Protein AF-A0A8T5TLQ7-F1 (afdb_monomer_lite)

Foldseek 3Di:
DFPQPPPDPPPDPDDPVRCVVCQAPDCDWDWDADPQQTRDTYPNVCVVQVHDPVVNVPDDRNSVCVSPDPVPPDD

Radius of gyration: 12.76 Å; chains: 1; bounding box: 35×24×29 Å

pLDDT: mean 78.86, std 15.99, range [32.66, 93.69]

Sequence (75 aa):
MSKVGIEGEITTKFNDEQFLYFATNSSLGIALVQRGHLIYFNEKFAEIFGYTEDEIYKWKKREFYKIVHPKDLKK

Secondary structure (DSSP, 8-state):
-------S----SS-HHHHHHHHHH-SS--EEEETTEEEEE-HHHHHHHT--HHHHHT--TTGGGGGS-TTT---

Structure (mmCIF, N/CA/C/O backbone):
data_AF-A0A8T5TLQ7-F1
#
_entry.id   AF-A0A8T5TLQ7-F1
#
loop_
_atom_site.group_PDB
_atom_site.id
_atom_site.type_symbol
_atom_site.label_atom_id
_atom_site.label_alt_id
_atom_site.label_comp_id
_atom_site.label_asym_id
_atom_site.label_entity_id
_atom_site.label_seq_id
_atom_site.pdbx_PDB_ins_code
_atom_site.Cartn_x
_atom_site.Cartn_y
_atom_site.Cartn_z
_atom_site.occupancy
_atom_site.B_iso_or_equiv
_atom_site.auth_seq_id
_atom_site.auth_comp_id
_atom_site.auth_asym_id
_atom_site.auth_atom_id
_atom_site.pdbx_PDB_model_num
ATOM 1 N N . MET A 1 1 ? 14.507 -6.017 2.450 1.00 32.66 1 MET A N 1
ATOM 2 C CA . MET A 1 1 ? 14.432 -6.540 1.067 1.00 32.66 1 MET A CA 1
ATOM 3 C C . MET A 1 1 ? 12.967 -6.760 0.749 1.00 32.66 1 MET A C 1
ATOM 5 O O . MET A 1 1 ? 12.426 -7.793 1.126 1.00 32.66 1 MET A O 1
ATOM 9 N N . SER A 1 2 ? 12.307 -5.769 0.150 1.00 34.19 2 SER A N 1
ATOM 10 C CA . SER A 1 2 ? 10.903 -5.889 -0.248 1.00 34.19 2 SER A CA 1
ATOM 11 C C . SER A 1 2 ? 10.829 -6.905 -1.379 1.00 34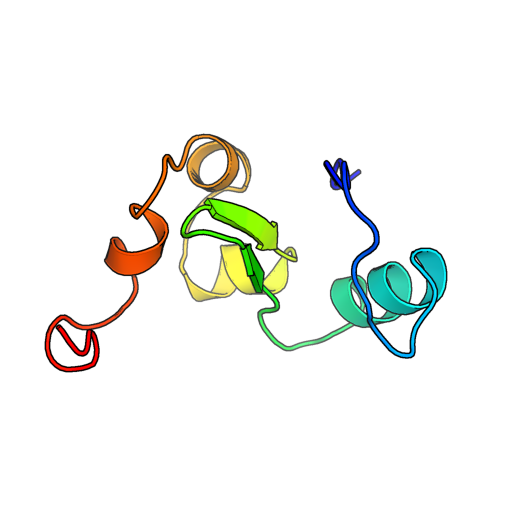.19 2 SER A C 1
ATOM 13 O O . SER A 1 2 ? 11.350 -6.693 -2.472 1.00 34.19 2 SER A O 1
ATOM 15 N N . LYS A 1 3 ? 10.300 -8.082 -1.056 1.00 40.31 3 LYS A N 1
ATOM 16 C CA . LYS A 1 3 ? 10.255 -9.240 -1.941 1.00 40.31 3 LYS A CA 1
ATOM 17 C C . LYS A 1 3 ? 9.170 -8.963 -2.974 1.00 40.31 3 LYS A C 1
ATOM 19 O O . LYS A 1 3 ? 7.992 -9.181 -2.710 1.00 40.31 3 LYS A O 1
ATOM 24 N N . VAL A 1 4 ? 9.556 -8.399 -4.115 1.00 48.03 4 VAL A N 1
ATOM 25 C CA . VAL A 1 4 ? 8.611 -8.106 -5.191 1.00 48.03 4 VAL A CA 1
ATOM 26 C C . VAL A 1 4 ? 8.165 -9.442 -5.788 1.00 48.03 4 VAL A C 1
ATOM 28 O O . VAL A 1 4 ? 8.922 -10.115 -6.482 1.00 48.03 4 VAL A O 1
ATOM 31 N N . GLY A 1 5 ? 6.945 -9.868 -5.459 1.00 42.81 5 GLY A N 1
ATOM 32 C CA . GLY A 1 5 ? 6.272 -10.997 -6.098 1.00 42.81 5 GLY A CA 1
ATOM 33 C C . GLY A 1 5 ? 5.716 -10.573 -7.453 1.00 42.81 5 GLY A C 1
ATOM 34 O O . GLY A 1 5 ? 4.504 -10.506 -7.628 1.00 42.81 5 GLY A O 1
ATOM 35 N N . ILE A 1 6 ? 6.594 -10.209 -8.386 1.00 55.28 6 ILE A N 1
ATOM 36 C CA . ILE A 1 6 ? 6.225 -9.834 -9.756 1.00 55.28 6 ILE A CA 1
ATOM 37 C C . ILE A 1 6 ? 6.172 -11.088 -10.627 1.00 55.28 6 ILE A C 1
ATOM 39 O O . ILE A 1 6 ? 7.065 -11.362 -11.416 1.00 55.28 6 ILE A O 1
ATOM 43 N N . GLU A 1 7 ? 5.107 -11.876 -10.485 1.00 42.47 7 GLU A N 1
ATOM 44 C CA . GLU A 1 7 ? 4.776 -12.965 -11.424 1.00 42.47 7 GLU A CA 1
ATOM 45 C C . GLU A 1 7 ? 3.950 -12.452 -12.620 1.00 42.47 7 GLU A C 1
ATOM 47 O O . GLU A 1 7 ? 2.947 -13.037 -13.031 1.00 42.47 7 GLU A O 1
ATOM 52 N N . GLY A 1 8 ? 4.350 -11.315 -13.183 1.00 51.62 8 GLY A N 1
ATOM 53 C CA . GLY A 1 8 ? 3.738 -10.753 -14.380 1.00 51.62 8 GLY A CA 1
ATOM 54 C C . GLY A 1 8 ? 4.441 -9.471 -14.795 1.00 51.62 8 GLY A C 1
ATOM 55 O O . GLY A 1 8 ? 4.778 -8.661 -13.936 1.00 51.62 8 GLY A O 1
ATOM 56 N N . GLU A 1 9 ? 4.653 -9.294 -16.101 1.00 44.81 9 GLU A N 1
ATOM 57 C CA . GLU A 1 9 ? 5.169 -8.051 -16.679 1.00 44.81 9 GLU A CA 1
ATOM 58 C C . GLU A 1 9 ? 4.313 -6.878 -16.193 1.00 44.81 9 GLU A C 1
ATOM 60 O O . GLU A 1 9 ? 3.183 -6.671 -16.649 1.00 44.81 9 GLU A O 1
ATOM 65 N N . ILE A 1 10 ? 4.831 -6.094 -15.249 1.00 54.59 10 ILE A N 1
ATOM 66 C CA . ILE A 1 10 ? 4.234 -4.799 -14.969 1.00 54.59 10 ILE A CA 1
ATOM 67 C C . ILE A 1 10 ? 4.612 -3.928 -16.162 1.00 54.59 10 ILE A C 1
ATOM 69 O O . ILE A 1 10 ? 5.768 -3.547 -16.320 1.00 54.59 10 ILE A O 1
ATOM 73 N N . THR A 1 11 ? 3.645 -3.611 -17.023 1.00 48.97 11 THR A N 1
ATOM 74 C CA . THR A 1 11 ? 3.851 -2.682 -18.140 1.00 48.97 11 THR A CA 1
ATOM 75 C C . THR A 1 11 ? 4.000 -1.257 -17.598 1.00 48.97 11 THR A C 1
ATOM 77 O O . THR A 1 11 ? 3.095 -0.431 -17.697 1.00 48.97 11 THR A O 1
ATOM 80 N N . THR A 1 12 ? 5.130 -0.960 -16.960 1.00 57.34 12 THR A N 1
ATOM 81 C CA . THR A 1 12 ? 5.542 0.411 -16.655 1.00 57.34 12 THR A CA 1
ATOM 82 C C . THR A 1 12 ? 6.581 0.856 -17.677 1.00 57.34 12 THR A C 1
ATOM 84 O O . THR A 1 12 ? 7.226 0.039 -18.326 1.00 57.34 12 THR A O 1
ATOM 87 N N . LYS A 1 13 ? 6.757 2.170 -17.845 1.00 61.38 13 LYS A N 1
ATOM 88 C CA . LYS A 1 13 ? 7.864 2.697 -18.661 1.00 61.38 13 LYS A CA 1
ATOM 89 C C . LYS A 1 13 ? 9.238 2.483 -18.009 1.00 61.38 13 LYS A C 1
ATOM 91 O O . LYS A 1 13 ? 10.247 2.716 -18.664 1.00 61.38 13 LYS A O 1
ATOM 96 N N . PHE A 1 14 ? 9.266 2.103 -16.735 1.00 63.91 14 PHE A N 1
ATOM 97 C CA . PHE A 1 14 ? 10.473 1.815 -15.977 1.00 63.91 14 PHE A CA 1
ATOM 98 C C . PHE A 1 14 ? 10.752 0.315 -16.018 1.00 63.91 14 PHE A C 1
ATOM 100 O O . PHE A 1 14 ? 9.827 -0.497 -15.972 1.00 63.91 14 PHE A O 1
ATOM 107 N N . ASN A 1 15 ? 12.028 -0.051 -16.073 1.00 77.25 15 ASN A N 1
ATOM 108 C CA . ASN A 1 15 ? 12.413 -1.414 -15.726 1.00 77.25 15 ASN A CA 1
ATOM 109 C C . ASN A 1 15 ? 12.278 -1.628 -14.202 1.00 77.25 15 ASN A C 1
ATOM 111 O O . ASN A 1 15 ? 12.153 -0.662 -13.438 1.00 77.25 15 ASN A O 1
ATOM 115 N N . ASP A 1 16 ? 12.294 -2.885 -13.761 1.00 77.56 16 ASP A N 1
ATOM 116 C CA . ASP A 1 16 ? 12.046 -3.243 -12.357 1.00 77.56 16 ASP A CA 1
ATOM 117 C C . ASP A 1 16 ? 13.012 -2.544 -11.384 1.00 77.56 16 ASP A C 1
ATOM 119 O O . ASP A 1 16 ? 12.598 -2.075 -10.323 1.00 77.56 16 ASP A O 1
ATOM 123 N N . GLU A 1 17 ? 14.286 -2.398 -11.762 1.00 80.62 17 GLU A N 1
ATOM 124 C CA . GLU A 1 17 ? 15.301 -1.726 -10.941 1.00 80.62 17 GLU A CA 1
ATOM 125 C C . GLU A 1 17 ? 15.053 -0.219 -10.813 1.00 80.62 17 GLU A C 1
ATOM 127 O O . GLU A 1 17 ? 15.118 0.333 -9.714 1.00 80.62 17 GLU A O 1
ATOM 132 N N . GLN A 1 18 ? 14.732 0.460 -11.918 1.00 83.19 18 GLN A N 1
ATOM 133 C CA . GLN A 1 18 ? 14.409 1.887 -11.923 1.00 83.19 18 GLN A CA 1
ATOM 134 C C . GLN A 1 18 ? 13.153 2.171 -11.106 1.00 83.19 18 GLN A C 1
ATOM 136 O O . GLN A 1 18 ? 13.112 3.146 -10.350 1.00 83.19 18 GLN A O 1
ATOM 141 N N . PHE A 1 19 ? 12.141 1.311 -11.236 1.00 83.81 19 PHE A N 1
ATOM 142 C CA . PHE A 1 19 ? 10.938 1.403 -10.427 1.00 83.81 19 PHE A CA 1
ATOM 143 C C . PHE A 1 19 ? 11.266 1.234 -8.943 1.00 83.81 19 PHE A C 1
ATOM 145 O O . PHE A 1 19 ? 10.875 2.083 -8.143 1.00 83.81 19 PHE A O 1
ATOM 152 N N . LEU A 1 20 ? 12.013 0.189 -8.571 1.00 83.50 20 LEU A N 1
ATOM 153 C CA . LEU A 1 20 ? 12.352 -0.081 -7.176 1.00 83.50 20 LEU A CA 1
ATOM 154 C C . LEU A 1 20 ? 13.176 1.057 -6.568 1.00 83.50 20 LEU A C 1
ATOM 156 O O . LEU A 1 20 ? 12.893 1.489 -5.448 1.00 83.50 20 LEU A O 1
ATOM 160 N N . TYR A 1 21 ? 14.146 1.588 -7.317 1.00 87.19 21 TYR A N 1
ATOM 161 C CA . TYR A 1 21 ? 14.949 2.730 -6.893 1.00 87.19 21 TYR A CA 1
ATOM 162 C C . TYR A 1 21 ? 14.071 3.954 -6.619 1.00 87.19 21 TYR A C 1
ATOM 164 O O . TYR A 1 21 ? 14.164 4.552 -5.547 1.00 87.19 21 TYR A O 1
ATOM 172 N N . PHE A 1 22 ? 13.184 4.309 -7.552 1.00 86.69 22 PHE A N 1
ATOM 173 C CA . PHE A 1 22 ? 12.289 5.450 -7.382 1.00 86.69 22 PHE A CA 1
ATOM 174 C C . PHE A 1 22 ? 11.306 5.234 -6.230 1.00 86.69 22 PHE A C 1
ATOM 176 O O . PHE A 1 22 ? 11.116 6.120 -5.403 1.00 86.69 22 PHE A O 1
ATOM 183 N N . ALA A 1 23 ? 10.695 4.053 -6.156 1.00 87.75 23 ALA A N 1
ATOM 184 C CA . ALA A 1 23 ? 9.678 3.757 -5.164 1.00 87.75 23 ALA A CA 1
ATOM 185 C C . ALA A 1 23 ? 10.245 3.725 -3.740 1.00 87.75 23 ALA A C 1
ATOM 187 O O . ALA A 1 23 ? 9.582 4.189 -2.814 1.00 87.75 23 ALA A O 1
ATOM 188 N N . THR A 1 24 ? 11.472 3.227 -3.571 1.00 84.69 24 THR A N 1
ATOM 189 C CA . THR A 1 24 ? 12.168 3.200 -2.275 1.00 84.69 24 THR A CA 1
ATOM 190 C C . THR A 1 24 ? 12.609 4.594 -1.835 1.00 84.69 24 THR A C 1
ATOM 192 O O . THR A 1 24 ? 12.478 4.934 -0.666 1.00 84.69 24 THR A O 1
ATOM 195 N N . 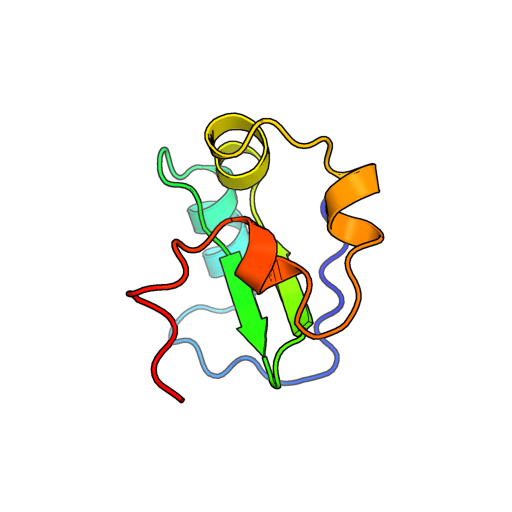ASN A 1 25 ? 13.094 5.426 -2.763 1.00 87.75 25 ASN A N 1
ATOM 196 C CA . ASN A 1 25 ? 13.585 6.773 -2.445 1.00 87.75 25 ASN A CA 1
ATOM 197 C C . ASN A 1 25 ? 12.491 7.856 -2.460 1.00 87.75 25 ASN A C 1
ATOM 199 O O . ASN A 1 25 ? 12.778 9.030 -2.225 1.00 87.75 25 ASN A O 1
ATOM 203 N N . SER A 1 26 ? 11.244 7.502 -2.770 1.00 89.62 26 SER A N 1
ATOM 204 C CA . SER A 1 26 ? 10.141 8.459 -2.804 1.00 89.62 26 SER A CA 1
ATOM 205 C C . SER A 1 26 ? 9.678 8.825 -1.397 1.00 89.62 26 SER A C 1
ATOM 207 O O . SER A 1 26 ? 9.472 7.953 -0.559 1.00 89.62 26 SER A O 1
ATOM 209 N N . SER A 1 27 ? 9.398 10.109 -1.166 1.00 90.00 27 SER A N 1
ATOM 210 C CA . SER A 1 27 ? 8.696 10.570 0.042 1.00 90.00 27 SER A CA 1
ATOM 211 C C . SER A 1 27 ? 7.191 10.274 0.017 1.00 90.00 27 SER A C 1
ATOM 213 O O . SER A 1 27 ? 6.497 10.554 0.991 1.00 90.00 27 SER A O 1
ATOM 215 N N . LEU A 1 28 ? 6.664 9.757 -1.097 1.00 92.25 28 LEU A N 1
ATOM 216 C CA . LEU A 1 28 ? 5.256 9.399 -1.246 1.00 92.25 28 LEU A CA 1
ATOM 217 C C . LEU A 1 28 ? 5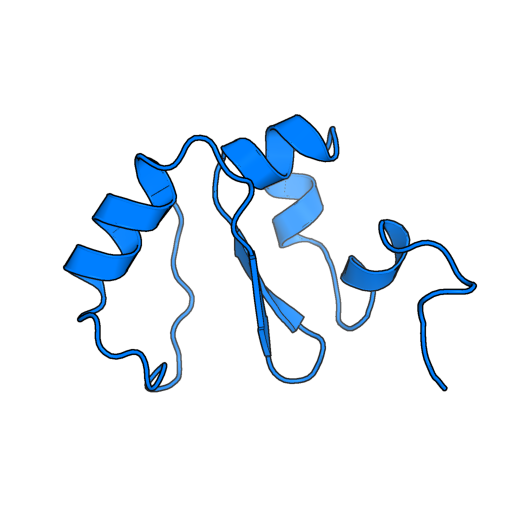.029 7.929 -0.893 1.00 92.25 28 LEU A C 1
ATOM 219 O O . LEU A 1 28 ? 5.858 7.071 -1.193 1.00 92.25 28 LEU A O 1
ATOM 223 N N . GLY A 1 29 ? 3.860 7.629 -0.328 1.00 90.94 29 GLY A N 1
ATOM 224 C CA . GLY A 1 29 ? 3.378 6.256 -0.214 1.00 90.94 29 GLY A CA 1
ATOM 225 C C . GLY A 1 29 ? 3.011 5.709 -1.589 1.00 90.94 29 GLY A C 1
ATOM 226 O O . GLY A 1 29 ? 2.114 6.232 -2.250 1.00 90.94 29 GLY A O 1
ATOM 227 N N . ILE A 1 30 ? 3.704 4.662 -2.023 1.00 90.56 30 ILE A N 1
ATOM 228 C CA . ILE A 1 30 ? 3.495 4.012 -3.317 1.00 90.56 30 ILE A CA 1
ATOM 229 C C . ILE A 1 30 ? 2.995 2.600 -3.058 1.00 90.56 30 ILE A C 1
ATOM 231 O O . ILE A 1 30 ? 3.599 1.858 -2.292 1.00 90.56 30 ILE A O 1
ATOM 235 N N . ALA A 1 31 ? 1.912 2.232 -3.735 1.00 89.25 31 ALA A N 1
ATOM 236 C CA . ALA A 1 31 ? 1.326 0.903 -3.710 1.00 89.25 31 ALA A CA 1
ATOM 237 C C . ALA A 1 31 ? 0.906 0.491 -5.123 1.00 89.25 31 ALA A C 1
ATOM 239 O O . ALA A 1 31 ? 0.393 1.307 -5.890 1.00 89.25 31 ALA A O 1
ATOM 240 N N . LEU A 1 32 ? 1.093 -0.783 -5.456 1.00 86.12 32 LEU A N 1
ATOM 241 C CA . LEU A 1 32 ? 0.581 -1.383 -6.681 1.00 86.12 32 LEU A CA 1
ATOM 242 C C . LEU A 1 32 ? -0.501 -2.388 -6.320 1.00 86.12 32 LEU A C 1
ATOM 244 O O . LEU A 1 32 ? -0.273 -3.324 -5.555 1.00 86.12 32 LEU A O 1
ATOM 248 N N . VAL A 1 33 ? -1.681 -2.202 -6.903 1.00 85.75 33 VAL A N 1
ATOM 249 C CA . VAL A 1 33 ? -2.824 -3.091 -6.706 1.00 85.75 33 VAL A CA 1
ATOM 250 C C . VAL A 1 33 ? -3.204 -3.700 -8.046 1.00 85.75 33 VAL A C 1
ATOM 252 O O . VAL A 1 33 ? -3.532 -2.986 -8.990 1.00 85.75 33 VAL A O 1
ATOM 255 N N . GLN A 1 34 ? -3.213 -5.027 -8.127 1.00 82.19 34 GLN A N 1
ATOM 256 C CA . GLN A 1 34 ? -3.584 -5.765 -9.327 1.00 82.19 34 GLN A CA 1
ATOM 257 C C . GLN A 1 34 ? -4.662 -6.792 -8.995 1.00 82.19 34 GLN A C 1
ATOM 259 O O . GLN A 1 34 ? -4.545 -7.559 -8.043 1.00 82.19 34 GLN A O 1
ATOM 264 N N . ARG A 1 35 ? -5.761 -6.798 -9.762 1.00 83.56 35 ARG A N 1
ATOM 265 C CA . ARG A 1 35 ? -6.911 -7.710 -9.556 1.00 83.56 35 ARG A CA 1
ATOM 266 C C . ARG A 1 35 ? -7.447 -7.720 -8.106 1.00 83.56 35 ARG A C 1
ATOM 268 O O . ARG A 1 35 ? -8.014 -8.715 -7.652 1.00 83.56 35 ARG A O 1
ATOM 275 N N . GLY A 1 36 ? -7.301 -6.604 -7.388 1.00 81.75 36 GLY A N 1
ATOM 276 C CA . GLY A 1 36 ? -7.723 -6.444 -5.991 1.00 81.75 36 GLY A CA 1
ATOM 277 C C . GLY A 1 36 ? -6.747 -6.999 -4.946 1.00 81.75 36 GLY A C 1
ATOM 278 O O . GLY A 1 36 ? -7.119 -7.069 -3.775 1.00 81.75 36 GLY A O 1
ATOM 279 N N . HIS A 1 37 ? -5.541 -7.396 -5.357 1.00 83.31 37 HIS A N 1
ATOM 280 C CA . HIS A 1 37 ? -4.426 -7.754 -4.485 1.00 83.31 37 HIS A CA 1
ATOM 281 C C . HIS A 1 37 ? -3.400 -6.630 -4.471 1.00 83.31 37 HIS A C 1
ATOM 283 O O . HIS A 1 37 ? -3.035 -6.118 -5.528 1.00 83.31 37 HIS A O 1
ATOM 289 N N . LEU A 1 38 ? -2.938 -6.260 -3.282 1.00 86.81 38 LEU A N 1
ATOM 290 C CA . LEU A 1 38 ? -1.784 -5.389 -3.125 1.00 86.81 38 LEU A CA 1
ATOM 291 C C . LEU A 1 38 ? -0.529 -6.222 -3.427 1.00 86.81 38 LEU A C 1
ATOM 293 O O . LEU A 1 38 ? -0.211 -7.137 -2.676 1.00 86.81 38 LEU A O 1
ATOM 297 N N . ILE A 1 39 ? 0.121 -5.952 -4.558 1.00 85.06 39 ILE A N 1
ATOM 298 C CA . ILE A 1 39 ? 1.290 -6.712 -5.038 1.00 85.06 39 ILE A CA 1
ATOM 299 C C . ILE A 1 39 ? 2.617 -6.069 -4.620 1.00 85.06 39 ILE A C 1
ATOM 301 O O . ILE A 1 39 ? 3.644 -6.737 -4.571 1.00 85.06 39 ILE A O 1
ATOM 305 N N . TYR A 1 40 ? 2.598 -4.770 -4.318 1.00 86.19 40 TYR A N 1
ATOM 306 C CA . TYR A 1 40 ? 3.759 -4.019 -3.855 1.00 86.19 40 TYR A CA 1
ATOM 307 C C . TYR A 1 40 ? 3.308 -2.817 -3.034 1.00 86.19 40 TYR A C 1
ATOM 309 O O . TYR A 1 40 ? 2.273 -2.215 -3.323 1.00 86.19 40 TYR A O 1
ATOM 317 N N . PHE A 1 41 ? 4.126 -2.438 -2.062 1.00 90.31 41 PHE A N 1
ATOM 318 C CA . PHE A 1 41 ? 4.057 -1.167 -1.360 1.00 90.31 41 PHE A CA 1
ATOM 319 C C . PHE A 1 41 ? 5.471 -0.768 -0.913 1.00 90.31 41 PHE A C 1
ATOM 321 O O . PHE A 1 41 ? 6.325 -1.637 -0.731 1.00 90.31 41 PHE A O 1
ATOM 328 N N . ASN A 1 42 ? 5.738 0.529 -0.768 1.00 91.50 42 ASN A N 1
ATOM 329 C CA . ASN A 1 42 ? 6.999 1.015 -0.202 1.00 91.50 42 ASN A CA 1
ATOM 330 C C . ASN A 1 42 ? 6.894 1.256 1.314 1.00 91.50 42 ASN A C 1
ATOM 332 O O . ASN A 1 42 ? 5.806 1.248 1.889 1.00 91.50 42 ASN A O 1
ATOM 336 N N . GLU A 1 43 ? 8.031 1.518 1.960 1.00 91.12 43 GLU A N 1
ATOM 337 C CA . GLU A 1 43 ? 8.090 1.806 3.401 1.00 91.12 43 GLU A CA 1
ATOM 338 C C . GLU A 1 43 ? 7.220 3.015 3.777 1.00 91.12 43 GLU A C 1
ATOM 340 O O . GLU A 1 43 ? 6.441 2.953 4.727 1.00 91.12 43 GLU A O 1
ATOM 345 N N . LYS A 1 44 ? 7.240 4.082 2.962 1.00 93.69 44 LYS A N 1
ATOM 346 C CA . LYS A 1 44 ? 6.406 5.268 3.207 1.00 93.69 44 LYS A CA 1
ATOM 347 C C . LYS A 1 44 ? 4.916 4.976 3.201 1.00 93.69 44 LYS A C 1
ATOM 349 O O . LYS A 1 44 ? 4.182 5.597 3.960 1.00 93.69 44 LYS A O 1
ATOM 354 N N . PHE A 1 45 ? 4.450 4.030 2.392 1.00 92.69 45 PHE A N 1
ATOM 355 C CA . PHE A 1 45 ? 3.061 3.595 2.436 1.00 92.69 45 PHE A CA 1
ATOM 356 C C . PHE A 1 45 ? 2.721 2.983 3.802 1.00 92.69 45 PHE A C 1
ATOM 358 O O . PHE A 1 45 ? 1.728 3.372 4.413 1.00 92.69 45 PHE A O 1
ATOM 365 N N . ALA A 1 46 ? 3.562 2.077 4.306 1.00 91.62 46 ALA A N 1
ATOM 366 C CA . ALA A 1 46 ? 3.363 1.450 5.610 1.00 91.62 46 ALA A CA 1
ATOM 367 C C . ALA A 1 46 ? 3.347 2.490 6.747 1.00 91.62 46 ALA A C 1
ATOM 369 O O . ALA A 1 46 ? 2.433 2.485 7.573 1.00 91.62 46 ALA A O 1
ATOM 370 N N . GLU A 1 47 ? 4.281 3.449 6.717 1.00 91.44 47 GLU A N 1
ATOM 371 C CA . GLU A 1 47 ? 4.340 4.565 7.671 1.00 91.44 47 GLU A CA 1
ATOM 372 C C . GLU A 1 47 ? 3.080 5.444 7.639 1.00 91.44 47 GLU A C 1
ATOM 374 O O . GLU A 1 47 ? 2.509 5.739 8.688 1.00 91.44 47 GLU A O 1
ATOM 379 N N . ILE A 1 48 ? 2.628 5.856 6.447 1.00 91.88 48 ILE A N 1
ATOM 380 C CA . ILE A 1 48 ? 1.474 6.755 6.277 1.00 91.88 48 ILE A CA 1
ATOM 381 C C . ILE A 1 48 ? 0.196 6.125 6.832 1.00 91.88 48 ILE A C 1
ATOM 383 O O . ILE A 1 48 ? -0.600 6.805 7.478 1.00 91.88 48 ILE A O 1
ATOM 387 N N . PHE A 1 49 ? -0.015 4.836 6.560 1.00 89.75 49 PHE A N 1
ATOM 388 C CA . PHE A 1 49 ? -1.220 4.131 6.994 1.00 89.75 49 PHE A CA 1
ATOM 389 C C . PHE A 1 49 ? -1.097 3.517 8.395 1.00 89.75 49 PHE A C 1
ATOM 391 O O . PHE A 1 49 ? -2.101 3.050 8.928 1.00 89.75 49 PHE A O 1
ATOM 398 N N . GLY A 1 50 ? 0.093 3.546 9.002 1.00 90.44 50 GLY A N 1
ATOM 399 C CA . GLY A 1 50 ? 0.332 3.071 10.365 1.00 90.44 50 GLY A CA 1
ATOM 400 C C . GLY A 1 50 ? 0.272 1.551 10.520 1.00 90.44 50 GLY A C 1
ATOM 401 O O . GLY A 1 50 ? -0.055 1.070 11.601 1.00 90.44 50 GLY A O 1
ATOM 402 N N . TYR A 1 51 ? 0.567 0.801 9.456 1.00 90.56 51 TYR A N 1
ATOM 403 C CA . TYR A 1 51 ? 0.630 -0.662 9.490 1.00 90.56 51 TYR A CA 1
ATOM 404 C C . TYR A 1 51 ? 2.074 -1.136 9.387 1.00 90.56 51 TYR A C 1
ATOM 406 O O . TYR A 1 51 ? 2.898 -0.521 8.715 1.00 90.56 51 TYR A O 1
ATOM 414 N N . THR A 1 52 ? 2.374 -2.271 10.008 1.00 90.25 52 THR A N 1
ATOM 415 C CA . THR A 1 52 ? 3.657 -2.947 9.801 1.00 90.25 52 THR A CA 1
ATOM 416 C C . THR A 1 52 ? 3.675 -3.661 8.451 1.00 90.25 52 THR A C 1
ATOM 418 O O . THR A 1 52 ? 2.639 -4.110 7.958 1.00 90.25 52 THR A O 1
ATOM 421 N N . GLU A 1 53 ? 4.857 -3.822 7.849 1.00 88.38 53 GLU A N 1
ATOM 422 C CA . GLU A 1 53 ? 4.975 -4.544 6.576 1.00 88.38 53 GLU A CA 1
ATOM 423 C C . GLU A 1 53 ? 4.373 -5.957 6.657 1.00 88.38 53 GLU A C 1
ATOM 425 O O . GLU A 1 53 ? 3.678 -6.381 5.738 1.00 88.38 53 GLU A O 1
ATOM 430 N N . ASP A 1 54 ? 4.585 -6.668 7.769 1.00 88.38 54 ASP A N 1
ATOM 431 C CA . ASP A 1 54 ? 4.071 -8.026 7.992 1.00 88.38 54 ASP A CA 1
ATOM 432 C C . ASP A 1 54 ? 2.533 -8.084 8.006 1.00 88.38 54 ASP A C 1
ATOM 434 O O . ASP A 1 54 ? 1.937 -9.003 7.440 1.00 88.38 54 ASP A O 1
ATOM 438 N N . GLU A 1 55 ? 1.872 -7.078 8.587 1.00 89.06 55 GLU A N 1
ATOM 439 C CA . GLU A 1 55 ? 0.413 -6.959 8.534 1.00 89.06 55 GLU A CA 1
ATOM 440 C C . GLU A 1 55 ? -0.072 -6.733 7.106 1.00 89.06 55 GLU A C 1
ATOM 442 O O . GLU A 1 55 ? -1.033 -7.375 6.680 1.00 89.06 55 GLU A O 1
ATOM 447 N N . ILE A 1 56 ? 0.612 -5.865 6.356 1.00 88.75 56 ILE A N 1
ATOM 448 C CA . ILE A 1 56 ? 0.260 -5.549 4.971 1.00 88.75 56 ILE A CA 1
ATOM 449 C C . ILE A 1 56 ? 0.485 -6.766 4.061 1.00 88.75 56 ILE A C 1
ATOM 451 O O . ILE A 1 56 ? -0.369 -7.071 3.231 1.00 88.75 56 ILE A O 1
ATOM 455 N N . TYR A 1 57 ? 1.568 -7.530 4.240 1.00 85.44 57 TYR A N 1
ATOM 456 C CA . TYR A 1 57 ? 1.810 -8.772 3.489 1.00 85.44 57 TYR A CA 1
ATOM 457 C C . TYR A 1 57 ? 0.744 -9.845 3.748 1.00 85.44 57 TYR A C 1
ATOM 459 O O . TYR A 1 57 ? 0.509 -10.704 2.897 1.00 85.44 57 TYR A O 1
ATOM 467 N N . LYS 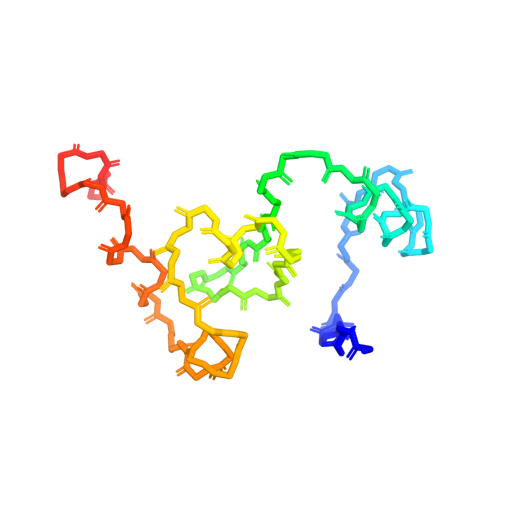A 1 58 ? 0.076 -9.803 4.905 1.00 88.19 58 LYS A N 1
ATOM 468 C CA . LYS A 1 58 ? -1.035 -10.706 5.242 1.00 88.19 58 LYS A CA 1
ATOM 469 C C . LYS A 1 58 ? -2.374 -10.261 4.654 1.00 88.19 58 LYS A C 1
ATOM 471 O O . LYS A 1 58 ? -3.339 -11.025 4.741 1.00 88.19 58 LYS A O 1
ATOM 476 N N . TRP A 1 59 ? -2.454 -9.072 4.052 1.00 87.81 59 TRP A N 1
ATOM 477 C CA . TRP A 1 59 ? -3.685 -8.588 3.437 1.00 87.81 59 TRP A CA 1
ATOM 478 C C . TRP A 1 59 ? -4.103 -9.476 2.267 1.00 87.81 59 TRP A C 1
ATOM 480 O O . TRP A 1 59 ? -3.411 -9.646 1.264 1.00 87.81 59 TRP A O 1
ATOM 490 N N . LYS A 1 60 ? -5.309 -10.017 2.378 1.00 85.00 60 LYS A N 1
ATOM 491 C CA . LYS A 1 60 ? -5.991 -10.753 1.324 1.00 85.00 60 LYS A CA 1
ATOM 492 C C . LYS A 1 60 ? -6.601 -9.790 0.313 1.00 85.00 60 LYS A C 1
ATOM 494 O O . LYS A 1 60 ? -6.642 -8.567 0.471 1.00 85.00 60 LYS A O 1
ATOM 499 N N . LYS A 1 61 ? -7.148 -10.383 -0.747 1.00 81.94 61 LYS A N 1
ATOM 500 C CA . LYS A 1 61 ? -7.925 -9.670 -1.759 1.00 81.94 61 LYS A CA 1
ATOM 501 C C . LYS A 1 61 ? -8.946 -8.747 -1.091 1.00 81.94 61 LYS A C 1
ATOM 503 O O . LYS A 1 61 ? -9.694 -9.191 -0.224 1.00 81.94 61 LYS A O 1
ATOM 508 N N . ARG A 1 62 ? -9.025 -7.499 -1.552 1.00 78.56 62 ARG A N 1
ATOM 509 C CA . ARG A 1 62 ? -9.934 -6.456 -1.042 1.00 78.56 62 ARG A CA 1
ATOM 510 C C . ARG A 1 62 ? -9.638 -5.923 0.367 1.00 78.56 62 ARG A C 1
ATOM 512 O O . ARG A 1 62 ? -10.278 -4.949 0.748 1.00 78.56 62 ARG A O 1
ATOM 519 N N . GLU A 1 63 ? -8.678 -6.463 1.119 1.00 83.19 63 GLU A N 1
ATOM 520 C CA . GLU A 1 63 ? -8.332 -5.890 2.432 1.00 83.19 63 GLU A CA 1
ATOM 521 C C . GLU A 1 63 ? -7.657 -4.523 2.315 1.00 83.19 63 GLU A C 1
ATOM 523 O O . GLU A 1 63 ? -7.869 -3.683 3.181 1.00 83.19 63 GLU A O 1
ATOM 528 N N . PHE A 1 64 ? -6.985 -4.242 1.194 1.00 81.56 64 PHE A N 1
ATOM 529 C CA . PHE A 1 64 ? -6.507 -2.896 0.863 1.00 81.56 64 PHE A CA 1
ATOM 530 C C . PHE A 1 64 ? -7.614 -1.833 0.956 1.00 81.56 64 PHE A C 1
ATOM 532 O O . PHE A 1 64 ? -7.352 -0.708 1.355 1.00 81.56 64 PHE A O 1
ATOM 539 N N . TYR A 1 65 ? -8.875 -2.166 0.658 1.00 84.12 65 TYR A N 1
ATOM 540 C CA . TYR A 1 65 ? -9.966 -1.189 0.723 1.00 84.12 65 TYR A CA 1
ATOM 541 C C . TYR A 1 65 ? -10.330 -0.759 2.152 1.00 84.12 65 TYR A C 1
ATOM 543 O O . TYR A 1 65 ? -11.079 0.198 2.301 1.00 84.12 65 TYR A O 1
ATOM 551 N N . LYS A 1 66 ? -9.797 -1.409 3.199 1.00 84.50 66 LYS A N 1
ATOM 552 C CA . LYS A 1 66 ? -10.005 -1.007 4.603 1.00 84.50 66 LYS A CA 1
ATOM 553 C C . LYS A 1 66 ? -9.471 0.393 4.905 1.00 84.50 66 LYS A C 1
ATOM 555 O O . LYS A 1 66 ? -10.005 1.064 5.780 1.00 84.50 66 LYS A O 1
ATOM 560 N N . ILE A 1 67 ? -8.426 0.817 4.194 1.00 86.25 67 ILE A N 1
ATOM 561 C CA . ILE A 1 67 ? -7.799 2.135 4.376 1.00 86.25 67 ILE A CA 1
ATOM 562 C C . ILE A 1 67 ? -8.428 3.209 3.480 1.00 86.25 67 ILE A C 1
ATOM 564 O O . ILE A 1 67 ? -8.074 4.381 3.572 1.00 86.25 67 ILE A O 1
ATOM 568 N N . VAL A 1 68 ? -9.342 2.812 2.591 1.00 86.75 68 VAL A N 1
ATOM 569 C CA . VAL A 1 68 ? -10.052 3.711 1.685 1.00 86.75 68 VAL A CA 1
ATOM 570 C C . VAL A 1 68 ? -11.406 4.022 2.303 1.00 86.75 68 VAL A C 1
ATOM 572 O O . VAL A 1 68 ? -12.149 3.124 2.698 1.00 86.75 68 VAL A O 1
ATOM 575 N N . HIS A 1 69 ? -11.747 5.303 2.387 1.00 85.62 69 HIS A N 1
AT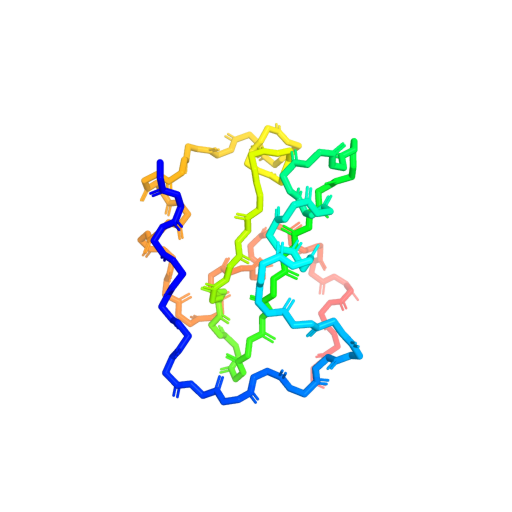OM 576 C CA . HIS A 1 69 ? -13.021 5.710 2.958 1.00 85.62 69 HIS A CA 1
ATOM 577 C C . HIS A 1 69 ? -14.196 5.133 2.128 1.00 85.62 69 HIS A C 1
ATOM 579 O O . HIS A 1 69 ? -14.167 5.174 0.895 1.00 85.62 69 HIS A O 1
ATOM 585 N N . PRO A 1 70 ? -15.265 4.604 2.760 1.00 83.44 70 PRO A N 1
ATOM 586 C CA . PRO A 1 70 ? -16.304 3.829 2.071 1.00 83.44 70 PRO A CA 1
ATOM 587 C C . PRO A 1 70 ? -17.085 4.605 1.005 1.00 83.44 70 PRO A C 1
ATOM 589 O O . PRO A 1 70 ? -17.663 3.992 0.113 1.00 83.44 70 PRO A O 1
ATOM 592 N N . LYS A 1 71 ? -17.104 5.942 1.072 1.00 87.81 71 LYS A N 1
ATOM 593 C CA . LYS A 1 71 ? -17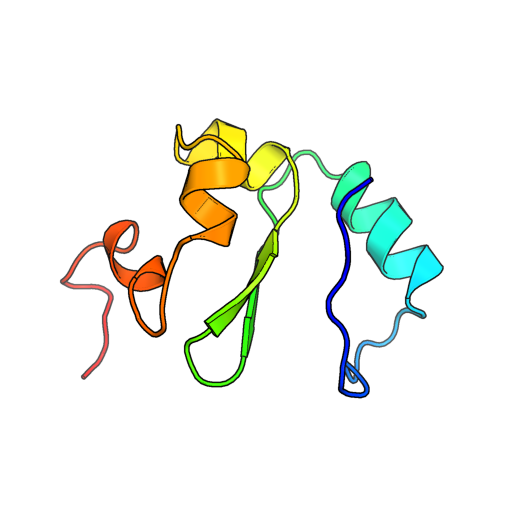.727 6.782 0.034 1.00 87.81 71 LYS A CA 1
ATOM 594 C C . LYS A 1 71 ? -16.917 6.842 -1.266 1.00 87.81 71 LYS A C 1
ATOM 596 O O . LYS A 1 71 ? -17.499 7.119 -2.309 1.00 87.81 71 LYS A O 1
ATOM 601 N N . ASP A 1 72 ? -15.618 6.560 -1.203 1.00 86.38 72 ASP A N 1
ATOM 602 C CA . ASP A 1 72 ? -14.712 6.614 -2.357 1.00 86.38 72 ASP A CA 1
ATOM 603 C C . ASP A 1 72 ? -14.596 5.257 -3.066 1.00 86.38 72 ASP A C 1
ATOM 605 O O . ASP A 1 72 ? -14.119 5.163 -4.199 1.00 86.38 72 ASP A O 1
ATOM 609 N N . LEU A 1 73 ? -15.106 4.196 -2.435 1.00 81.75 73 LEU A N 1
ATOM 610 C CA . LEU A 1 73 ? -15.281 2.887 -3.049 1.00 81.75 73 LEU A CA 1
ATOM 611 C C . LEU A 1 73 ? -16.478 2.936 -4.009 1.00 81.75 73 LEU A C 1
ATOM 613 O O . LEU A 1 73 ? -17.619 2.678 -3.622 1.00 81.75 73 LEU A O 1
ATOM 617 N N . LYS A 1 74 ? -16.232 3.272 -5.282 1.00 68.12 74 LYS A N 1
ATOM 618 C CA . LYS A 1 74 ? -17.247 3.103 -6.334 1.00 68.12 74 LYS A CA 1
ATOM 619 C C . LYS A 1 74 ? -17.598 1.613 -6.467 1.00 68.12 74 LYS A C 1
ATOM 621 O O . LYS A 1 74 ? -16.699 0.784 -6.602 1.00 68.12 74 LYS A O 1
ATOM 626 N N . LYS A 1 75 ? -18.898 1.309 -6.371 1.00 56.72 75 LYS A N 1
ATOM 627 C CA . LYS A 1 75 ? -19.478 -0.034 -6.541 1.00 56.72 75 LYS A CA 1
ATOM 628 C C . LYS A 1 75 ? -19.260 -0.588 -7.942 1.00 56.72 75 LYS A C 1
ATOM 630 O O . LYS A 1 75 ? -19.342 0.215 -8.897 1.00 56.72 75 LYS A O 1
#